Protein AF-A0A958VNF6-F1 (afdb_monomer_lite)

pLDDT: mean 91.44, std 8.38, range [53.84, 98.12]

Foldseek 3Di:
DCVVPPDDDDPDDDDDDDDDPPPCSVVVQVVVCVVVVHDDDDDPVVVVVVVVVVD

Secondary structure (DSSP, 8-state):
-TTTSPPPP-S--------STTSSHHHHHHHHHHHTT------HHHHHHHHHH--

Structure (mmCIF, N/CA/C/O backbone):
data_AF-A0A958VNF6-F1
#
_entry.id   AF-A0A958VNF6-F1
#
loop_
_atom_site.group_PDB
_atom_site.id
_atom_site.type_symbol
_atom_site.label_atom_id
_atom_site.label_alt_id
_atom_site.label_comp_id
_atom_site.label_asym_id
_atom_site.label_entity_id
_atom_site.label_seq_id
_atom_site.pdbx_PDB_ins_code
_atom_site.Cartn_x
_atom_site.Cartn_y
_atom_site.Cartn_z
_atom_site.occupancy
_atom_site.B_iso_or_equiv
_atom_site.auth_seq_id
_atom_site.auth_comp_id
_atom_site.auth_asym_id
_atom_site.auth_atom_id
_atom_site.pdbx_PDB_model_num
ATOM 1 N N . MET A 1 1 ? -4.525 25.092 -2.046 1.00 53.84 1 MET A N 1
ATOM 2 C CA . MET A 1 1 ? -4.468 23.618 -1.913 1.00 53.84 1 MET A CA 1
ATOM 3 C C . MET A 1 1 ? -4.333 23.194 -0.446 1.00 53.84 1 MET A C 1
ATOM 5 O O . MET A 1 1 ? -5.182 22.444 0.020 1.00 53.84 1 MET A O 1
ATOM 9 N N . GLU A 1 2 ? -3.391 23.765 0.320 1.00 63.34 2 GLU A N 1
ATOM 10 C CA . GLU A 1 2 ? -3.181 23.451 1.753 1.00 63.34 2 GLU A CA 1
ATOM 11 C C . GLU A 1 2 ? -4.407 23.633 2.662 1.00 63.34 2 GLU A C 1
ATOM 13 O O . GLU A 1 2 ? -4.735 22.731 3.427 1.00 63.34 2 GLU A O 1
ATOM 18 N N . LYS A 1 3 ? -5.146 24.752 2.569 1.00 71.56 3 LYS A N 1
ATOM 19 C CA . LYS A 1 3 ? -6.333 24.965 3.429 1.00 71.56 3 LYS A CA 1
ATOM 20 C C . LYS A 1 3 ? -7.450 23.936 3.198 1.00 71.56 3 LYS A C 1
ATOM 22 O O . LYS A 1 3 ? -8.175 23.624 4.136 1.00 71.56 3 LYS A O 1
ATOM 27 N N . LYS A 1 4 ? -7.587 23.406 1.974 1.00 79.75 4 LYS A N 1
ATOM 28 C CA . LYS A 1 4 ? -8.677 22.493 1.575 1.00 79.75 4 LYS A CA 1
ATOM 29 C C . LYS A 1 4 ? -8.377 21.024 1.908 1.00 79.75 4 LYS A C 1
ATOM 31 O O . LYS A 1 4 ? -9.309 20.261 2.123 1.00 79.75 4 LYS A O 1
ATOM 36 N N . LEU A 1 5 ? -7.098 20.644 1.980 1.00 82.69 5 LEU A N 1
ATOM 37 C CA . LEU A 1 5 ? -6.643 19.269 2.247 1.00 82.69 5 LEU A CA 1
ATOM 38 C C . LEU A 1 5 ? -6.028 19.091 3.641 1.00 82.69 5 LEU A C 1
ATOM 40 O O . LEU A 1 5 ? -5.411 18.066 3.929 1.00 82.69 5 LEU A O 1
ATOM 44 N N . ARG A 1 6 ? -6.189 20.084 4.520 1.00 84.50 6 ARG A N 1
ATOM 45 C CA . ARG A 1 6 ? -5.685 20.017 5.889 1.00 84.50 6 ARG A CA 1
ATOM 46 C C . ARG A 1 6 ? -6.286 18.804 6.599 1.00 84.50 6 ARG A C 1
ATOM 48 O O . ARG A 1 6 ? -7.503 18.705 6.759 1.00 84.50 6 ARG A O 1
ATOM 55 N N . GLN A 1 7 ? -5.428 17.888 7.043 1.00 81.88 7 GLN A N 1
ATOM 56 C CA . GLN A 1 7 ? -5.890 16.691 7.732 1.00 81.88 7 GLN A CA 1
ATOM 57 C C . GLN A 1 7 ? -6.531 17.049 9.072 1.00 81.88 7 GLN A C 1
ATOM 59 O O . GLN A 1 7 ? -5.978 17.805 9.874 1.00 81.88 7 GLN A O 1
ATOM 64 N N . LYS A 1 8 ? -7.710 16.477 9.320 1.00 86.31 8 LYS A N 1
ATOM 65 C CA . LYS A 1 8 ? -8.341 16.508 10.638 1.00 86.31 8 LYS A CA 1
ATOM 66 C C . LYS A 1 8 ? -7.641 15.491 11.538 1.00 86.31 8 LYS A C 1
ATOM 68 O O . LYS A 1 8 ? -7.217 14.431 11.073 1.00 86.31 8 LYS A O 1
ATOM 73 N N . ARG A 1 9 ? -7.529 15.807 12.830 1.00 87.75 9 ARG A N 1
ATOM 74 C CA . ARG A 1 9 ? -7.135 14.801 13.820 1.00 87.75 9 ARG A CA 1
ATOM 75 C C . ARG A 1 9 ? -8.194 13.704 13.823 1.00 87.75 9 ARG A C 1
ATOM 77 O O . ARG A 1 9 ? -9.384 13.993 13.886 1.00 87.75 9 ARG A O 1
ATOM 84 N N . ALA A 1 10 ? -7.739 12.468 13.740 1.00 86.75 10 ALA A N 1
ATOM 85 C CA . ALA A 1 10 ? -8.563 11.281 13.851 1.00 86.75 10 ALA A CA 1
ATOM 86 C C . ALA A 1 10 ? -7.870 10.343 14.835 1.00 86.75 10 ALA A C 1
ATOM 88 O O . ALA A 1 10 ? -6.639 10.290 14.861 1.00 86.75 10 ALA A O 1
ATOM 89 N N . ASN A 1 11 ? -8.654 9.618 15.630 1.00 92.31 11 ASN A N 1
ATOM 90 C CA . ASN A 1 11 ? -8.139 8.587 16.524 1.00 92.31 11 ASN A CA 1
ATOM 91 C C . ASN A 1 11 ? -7.838 7.310 15.719 1.00 92.31 11 ASN A C 1
ATOM 93 O O . ASN A 1 11 ? -8.517 6.298 15.856 1.00 92.31 11 ASN A O 1
ATOM 97 N N . VAL A 1 12 ? -6.888 7.409 14.787 1.00 90.25 12 VAL A N 1
ATOM 98 C CA . VAL A 1 12 ? -6.481 6.327 13.887 1.00 90.25 12 VAL A CA 1
ATOM 99 C C . VAL A 1 12 ? -4.962 6.271 13.822 1.00 90.25 12 VAL A C 1
ATOM 101 O O . VAL A 1 12 ? -4.297 7.289 13.608 1.00 90.25 12 VAL A O 1
ATOM 104 N N . ILE A 1 13 ? -4.409 5.073 13.990 1.00 92.19 13 ILE A N 1
ATOM 105 C CA . ILE A 1 13 ? -2.981 4.828 13.802 1.00 92.19 13 ILE A CA 1
ATOM 106 C C . ILE A 1 13 ? -2.722 4.745 12.298 1.00 92.19 13 ILE A C 1
ATOM 108 O O . ILE A 1 13 ? -3.361 3.968 11.591 1.00 92.19 13 ILE A O 1
ATOM 112 N N . LYS A 1 14 ? -1.795 5.566 11.800 1.00 92.62 14 LYS A N 1
ATOM 113 C CA . LYS A 1 14 ? -1.394 5.578 10.389 1.00 92.62 14 LYS A CA 1
ATOM 114 C C . LYS A 1 14 ? -0.028 4.932 10.260 1.00 92.62 14 LYS A C 1
ATOM 116 O O . LYS A 1 14 ? 0.925 5.381 10.890 1.00 92.62 14 LYS A O 1
ATOM 121 N N . ILE A 1 15 ? 0.051 3.910 9.419 1.00 95.12 15 ILE A N 1
ATOM 122 C CA . ILE A 1 15 ? 1.287 3.195 9.115 1.00 95.12 15 ILE A CA 1
ATOM 123 C C . ILE A 1 15 ? 1.659 3.519 7.670 1.00 95.12 15 ILE A C 1
ATOM 125 O O . ILE A 1 15 ? 0.822 3.410 6.775 1.00 95.12 15 ILE A O 1
ATOM 129 N N . VAL A 1 16 ? 2.905 3.936 7.448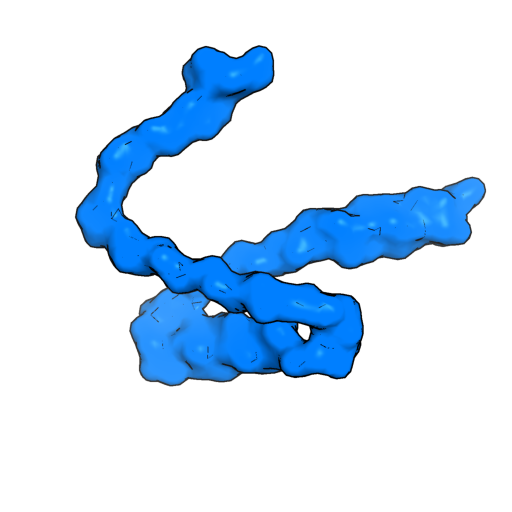 1.00 95.50 16 VAL A N 1
ATOM 130 C CA . VAL A 1 16 ? 3.436 4.261 6.119 1.00 95.50 16 VAL A CA 1
ATOM 131 C C . VAL A 1 16 ? 4.566 3.294 5.800 1.00 95.50 16 VAL A C 1
ATOM 133 O O . VAL A 1 16 ? 5.555 3.238 6.526 1.00 95.50 16 VAL A O 1
ATOM 136 N N . LEU A 1 17 ? 4.424 2.545 4.705 1.00 95.50 17 LEU A N 1
ATOM 137 C CA . LEU A 1 17 ? 5.495 1.711 4.163 1.00 95.50 17 LEU A CA 1
ATOM 138 C C . LEU A 1 17 ? 6.265 2.515 3.112 1.00 95.50 17 LEU A C 1
ATOM 140 O O . LEU A 1 17 ? 5.690 2.917 2.101 1.00 95.50 17 LEU A O 1
ATOM 144 N N . PHE A 1 18 ? 7.560 2.733 3.331 1.00 94.25 18 PHE A N 1
ATOM 145 C CA . PHE A 1 18 ? 8.446 3.441 2.405 1.00 94.25 18 PHE A CA 1
ATOM 146 C C . PHE A 1 18 ? 9.575 2.523 1.928 1.00 94.25 18 PHE A C 1
ATOM 148 O O . PHE A 1 18 ? 9.946 1.572 2.610 1.00 94.25 18 PHE A O 1
ATOM 155 N N . GLY A 1 19 ? 10.106 2.792 0.735 1.00 94.31 19 GLY A N 1
ATOM 156 C CA . GLY A 1 19 ? 11.210 2.026 0.155 1.00 94.31 19 GLY A CA 1
ATOM 157 C C . GLY A 1 19 ? 11.193 2.008 -1.377 1.00 94.31 19 GLY A C 1
ATOM 158 O O . GLY A 1 19 ? 10.202 2.441 -1.978 1.00 94.31 19 GLY A O 1
ATOM 159 N N . PRO A 1 20 ? 12.255 1.485 -2.017 1.00 93.06 20 PRO A N 1
ATOM 160 C CA . PRO A 1 20 ? 12.400 1.459 -3.474 1.00 93.06 20 PRO A CA 1
ATOM 161 C C . PRO A 1 20 ? 11.240 0.759 -4.180 1.00 93.06 20 PRO A C 1
ATOM 163 O O . PRO A 1 20 ? 10.540 -0.067 -3.585 1.00 93.06 20 PRO A O 1
ATOM 166 N N . GLU A 1 21 ? 11.009 1.078 -5.449 1.00 90.94 21 GLU A N 1
ATOM 167 C CA . GLU A 1 21 ? 10.038 0.358 -6.274 1.00 90.94 21 GLU A CA 1
ATOM 168 C C . GLU A 1 21 ? 10.334 -1.155 -6.288 1.00 90.94 21 GLU A C 1
ATOM 170 O O . GLU A 1 21 ? 11.471 -1.581 -6.103 1.00 90.94 21 GLU A O 1
ATOM 175 N N . SER A 1 22 ? 9.292 -1.980 -6.427 1.00 90.19 22 SER A N 1
ATOM 176 C CA . 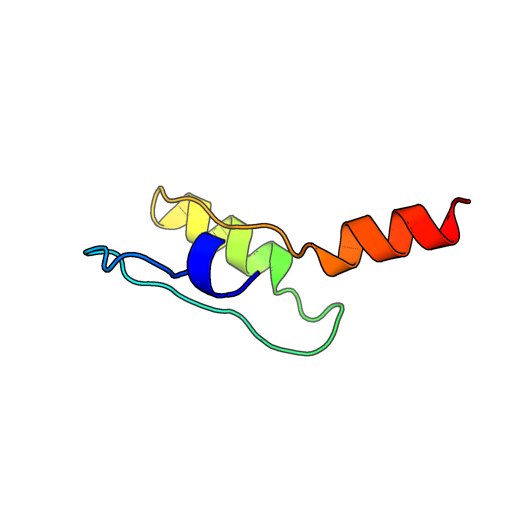SER A 1 22 ? 9.420 -3.447 -6.514 1.00 90.19 22 SER A CA 1
ATOM 177 C C . SER A 1 22 ? 10.004 -4.165 -5.283 1.00 90.19 22 SER A C 1
ATOM 179 O O . SER A 1 22 ? 10.400 -5.320 -5.366 1.00 90.19 22 SER A O 1
ATOM 181 N N . THR A 1 23 ? 9.960 -3.539 -4.102 1.00 95.19 23 THR A N 1
ATOM 182 C CA . THR A 1 23 ? 10.367 -4.140 -2.807 1.00 95.19 23 THR A CA 1
ATOM 183 C C . THR A 1 23 ? 9.206 -4.735 -1.993 1.00 95.19 23 THR A C 1
ATOM 185 O O . THR A 1 23 ? 9.282 -4.875 -0.777 1.00 95.19 23 THR A O 1
ATOM 188 N N . GLY A 1 24 ? 8.080 -5.055 -2.637 1.00 95.62 24 GLY A N 1
ATOM 189 C CA . GLY A 1 24 ? 6.955 -5.747 -1.986 1.00 95.62 24 GLY A CA 1
ATOM 190 C C . GLY A 1 24 ? 6.031 -4.884 -1.112 1.00 95.62 24 GLY A C 1
ATOM 191 O O . GLY A 1 24 ? 5.089 -5.418 -0.532 1.00 95.62 24 GLY A O 1
ATOM 192 N N . LYS A 1 25 ? 6.220 -3.557 -1.058 1.00 96.88 25 LYS A N 1
ATOM 193 C CA . LYS A 1 25 ? 5.388 -2.627 -0.258 1.00 96.88 25 LYS A CA 1
ATOM 194 C C . LYS A 1 25 ? 3.884 -2.798 -0.495 1.00 96.88 25 LYS A C 1
ATOM 196 O O . LYS A 1 25 ? 3.122 -2.935 0.452 1.00 96.88 25 LYS A O 1
ATOM 201 N N . THR A 1 26 ? 3.453 -2.832 -1.758 1.00 95.69 26 THR A N 1
ATOM 202 C CA . THR A 1 26 ? 2.035 -2.999 -2.125 1.00 95.69 26 THR A CA 1
ATOM 203 C C . THR A 1 26 ? 1.479 -4.340 -1.642 1.00 95.69 26 THR A C 1
ATOM 205 O O . THR A 1 26 ? 0.362 -4.400 -1.133 1.00 95.69 26 THR A O 1
ATOM 208 N N . THR A 1 27 ? 2.260 -5.414 -1.769 1.00 97.00 27 THR A N 1
ATOM 209 C CA . THR A 1 27 ? 1.882 -6.754 -1.301 1.00 97.00 27 THR A CA 1
ATOM 210 C C . THR A 1 27 ? 1.742 -6.779 0.218 1.00 97.00 27 THR A C 1
ATOM 212 O O . THR A 1 27 ? 0.726 -7.239 0.736 1.00 97.00 27 THR A O 1
ATOM 215 N N . LEU A 1 28 ? 2.715 -6.210 0.936 1.00 97.50 28 LEU A N 1
ATOM 216 C CA . LEU A 1 28 ? 2.691 -6.141 2.393 1.00 97.50 28 LEU A CA 1
ATOM 217 C C . LEU A 1 28 ? 1.517 -5.295 2.909 1.00 97.50 28 LEU A C 1
ATOM 219 O O . LEU A 1 28 ? 0.812 -5.744 3.809 1.00 97.50 28 LEU A O 1
ATOM 223 N N . SER A 1 29 ? 1.238 -4.132 2.308 1.00 97.31 29 SER A N 1
ATOM 224 C CA . SER A 1 29 ? 0.062 -3.314 2.654 1.00 97.31 29 SER A CA 1
ATOM 225 C C . SER A 1 29 ? -1.246 -4.094 2.516 1.00 97.31 29 SER A C 1
ATOM 227 O O . SER A 1 29 ? -2.080 -4.055 3.417 1.00 97.31 29 SER A O 1
ATOM 229 N N . ASN A 1 30 ? -1.412 -4.844 1.419 1.00 97.25 30 ASN A N 1
ATOM 230 C CA . ASN A 1 30 ? -2.588 -5.692 1.207 1.00 97.25 30 ASN A CA 1
ATOM 231 C C . ASN A 1 30 ? -2.711 -6.789 2.272 1.00 97.25 30 ASN A C 1
ATOM 233 O O . ASN A 1 30 ? -3.803 -7.031 2.787 1.00 97.25 30 ASN A O 1
ATOM 237 N N . HIS A 1 31 ? -1.605 -7.458 2.608 1.00 98.12 31 HIS A N 1
ATOM 238 C CA . HIS A 1 31 ? -1.601 -8.513 3.622 1.00 98.12 31 HIS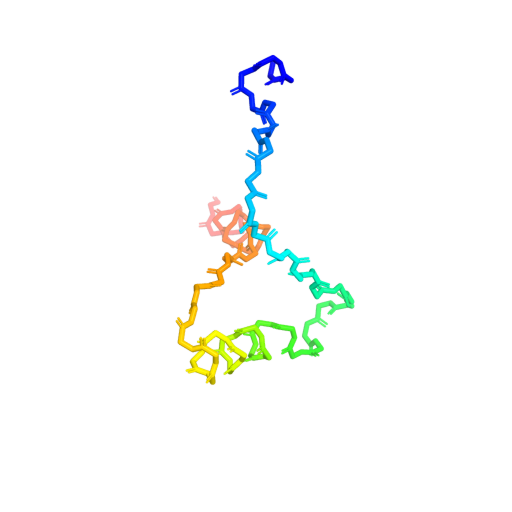 A CA 1
ATOM 239 C C . HIS A 1 31 ? -1.914 -7.969 5.019 1.00 98.12 31 HIS A C 1
ATOM 241 O O . HIS A 1 31 ? -2.747 -8.546 5.715 1.00 98.12 31 HIS A O 1
ATOM 247 N N . LEU A 1 32 ? -1.315 -6.840 5.407 1.00 97.69 32 LEU A N 1
ATOM 248 C CA . LEU A 1 32 ? -1.588 -6.183 6.688 1.00 97.69 32 LEU A CA 1
ATOM 249 C C . LEU A 1 32 ? -3.045 -5.720 6.784 1.00 97.69 32 LEU A C 1
ATOM 251 O O . LEU A 1 32 ? -3.689 -5.949 7.804 1.00 97.69 32 LEU A O 1
ATOM 255 N N . ALA A 1 33 ? -3.584 -5.127 5.715 1.00 97.75 33 ALA A N 1
ATOM 256 C CA . ALA A 1 33 ? -4.980 -4.703 5.658 1.00 97.75 33 ALA A CA 1
ATOM 257 C C . ALA A 1 33 ? -5.940 -5.879 5.891 1.00 97.75 33 ALA A C 1
ATOM 259 O O . ALA A 1 33 ? -6.833 -5.792 6.730 1.00 97.75 33 ALA A O 1
ATOM 260 N N . ARG A 1 34 ? -5.705 -7.013 5.218 1.00 98.12 34 ARG A N 1
ATOM 261 C CA . ARG A 1 34 ? -6.489 -8.242 5.424 1.00 98.12 34 ARG A CA 1
ATOM 262 C C . ARG A 1 3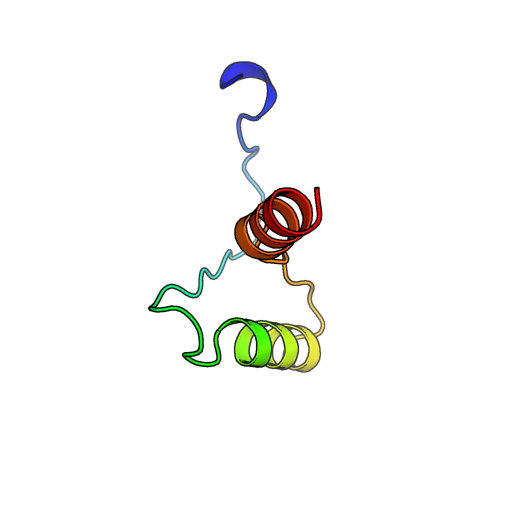4 ? -6.335 -8.799 6.839 1.00 98.12 34 ARG A C 1
ATOM 264 O O . ARG A 1 34 ? -7.333 -9.144 7.457 1.00 98.12 34 ARG A O 1
ATOM 271 N N . HIS A 1 35 ? -5.106 -8.876 7.349 1.00 98.12 35 HIS A N 1
ATOM 272 C CA . HIS A 1 35 ? -4.819 -9.454 8.663 1.00 98.12 35 HIS A CA 1
ATOM 273 C C . HIS A 1 35 ? -5.467 -8.666 9.808 1.00 98.12 35 HIS A C 1
ATOM 275 O O . HIS A 1 35 ? -6.062 -9.259 10.702 1.00 98.12 35 HIS A O 1
ATOM 281 N N . TYR A 1 36 ? -5.399 -7.335 9.759 1.00 96.88 36 TYR A N 1
ATOM 282 C CA . TYR A 1 36 ? -5.969 -6.461 10.787 1.00 96.88 36 TYR A CA 1
ATOM 283 C C . TYR A 1 36 ? -7.408 -6.018 10.496 1.00 96.88 36 TYR A C 1
ATOM 285 O O . TYR A 1 36 ? -7.917 -5.139 11.189 1.00 96.88 36 TYR A O 1
ATOM 293 N N . ASN A 1 37 ? -8.057 -6.596 9.478 1.00 97.31 37 ASN A N 1
ATOM 294 C CA . ASN A 1 37 ? -9.396 -6.213 9.025 1.00 97.31 37 ASN A CA 1
ATOM 295 C C . ASN A 1 37 ? -9.555 -4.686 8.869 1.00 97.31 37 ASN A C 1
ATOM 297 O O . ASN A 1 37 ? -10.449 -4.057 9.435 1.00 97.31 37 ASN A O 1
ATOM 301 N N . THR A 1 38 ? -8.626 -4.078 8.137 1.00 96.12 38 THR A N 1
ATOM 302 C CA . THR A 1 38 ? -8.558 -2.634 7.907 1.00 96.12 38 THR A CA 1
ATOM 303 C C . THR A 1 38 ? -8.355 -2.327 6.424 1.00 96.12 38 THR A C 1
ATOM 305 O O . THR A 1 38 ? -8.285 -3.221 5.581 1.00 96.12 38 THR A O 1
ATOM 308 N N . VAL A 1 39 ? -8.281 -1.044 6.085 1.00 95.75 39 VAL A N 1
ATOM 309 C CA . VAL A 1 39 ? -8.080 -0.557 4.717 1.00 95.75 39 VAL A CA 1
ATOM 310 C C . VAL A 1 39 ? -6.633 -0.122 4.490 1.00 95.75 39 VAL A C 1
ATOM 312 O O . VAL A 1 39 ? -5.918 0.237 5.424 1.00 95.75 39 VAL A O 1
ATOM 315 N N . TRP A 1 40 ? -6.210 -0.100 3.228 1.00 96.31 40 TRP A N 1
ATOM 316 C CA . TRP A 1 40 ? -4.954 0.516 2.802 1.00 96.31 40 TRP A CA 1
ATOM 317 C C . TRP A 1 40 ? -5.214 1.456 1.623 1.00 96.31 40 TRP A C 1
ATOM 319 O O . TRP A 1 40 ? -6.176 1.282 0.875 1.00 96.31 40 TRP A O 1
ATOM 329 N N . ALA A 1 41 ? -4.362 2.468 1.471 1.00 94.25 41 ALA A N 1
ATOM 330 C CA . ALA A 1 41 ? -4.435 3.413 0.364 1.00 94.25 41 ALA A CA 1
ATOM 331 C C . ALA A 1 41 ? -3.428 3.026 -0.738 1.00 94.25 41 ALA A C 1
ATOM 333 O O . ALA A 1 41 ? -2.253 2.817 -0.415 1.00 94.25 41 ALA A O 1
ATOM 334 N N . PRO A 1 42 ? -3.846 2.942 -2.016 1.00 93.31 42 PRO A N 1
ATOM 335 C CA . PRO A 1 42 ? -2.944 2.656 -3.125 1.00 93.31 42 PRO A CA 1
ATOM 336 C C . PRO A 1 42 ? -1.938 3.779 -3.391 1.00 93.31 42 PRO A C 1
ATOM 338 O O . PRO A 1 42 ? -2.165 4.948 -3.084 1.00 93.31 42 PRO A O 1
ATOM 341 N N . GLU A 1 43 ? -0.806 3.407 -3.988 1.00 93.56 43 GLU A N 1
ATOM 342 C CA . GLU A 1 43 ? 0.237 4.343 -4.406 1.00 93.56 43 GLU A CA 1
ATOM 343 C C . GLU A 1 43 ? -0.201 5.087 -5.673 1.00 93.56 43 GLU A C 1
ATOM 345 O O . GLU A 1 43 ? -0.147 4.546 -6.775 1.00 93.56 43 GLU A O 1
ATOM 350 N N . TYR A 1 44 ? -0.612 6.347 -5.511 1.00 92.06 44 TYR A N 1
ATOM 351 C CA . TYR A 1 44 ? -1.116 7.181 -6.609 1.00 92.06 44 TYR A CA 1
ATOM 352 C C . TYR A 1 44 ? -0.126 7.326 -7.776 1.00 92.06 44 TYR A C 1
ATOM 354 O O . TYR A 1 44 ? -0.524 7.315 -8.939 1.00 92.06 44 TYR A O 1
ATOM 362 N N . ALA A 1 45 ? 1.174 7.436 -7.477 1.00 90.19 45 ALA A N 1
ATOM 363 C CA . ALA A 1 45 ? 2.205 7.638 -8.492 1.00 90.19 45 ALA A CA 1
ATOM 364 C C . ALA A 1 45 ? 2.221 6.521 -9.547 1.00 90.19 45 ALA A C 1
ATOM 366 O O . ALA A 1 45 ? 2.443 6.808 -10.719 1.00 90.19 45 ALA A O 1
ATOM 367 N N . ARG A 1 46 ? 1.924 5.275 -9.155 1.00 89.62 46 ARG A N 1
ATOM 368 C CA . ARG A 1 46 ? 1.889 4.132 -10.074 1.00 89.62 46 ARG A CA 1
ATOM 369 C C . ARG A 1 46 ? 0.848 4.322 -11.173 1.00 89.62 46 ARG A C 1
ATOM 371 O O . ARG A 1 46 ? 1.175 4.216 -12.349 1.00 89.62 46 ARG A O 1
ATOM 378 N N . GLU A 1 47 ? -0.394 4.613 -10.792 1.00 92.00 47 GLU A N 1
ATOM 379 C CA . GLU A 1 47 ? -1.490 4.796 -11.749 1.00 92.00 47 GLU A CA 1
ATOM 380 C C . GLU A 1 47 ? -1.260 6.038 -12.616 1.00 92.00 47 GLU A C 1
ATOM 382 O O . GLU A 1 47 ? -1.400 5.991 -13.837 1.00 92.00 47 GLU A O 1
ATOM 387 N N . TYR A 1 48 ? -0.823 7.138 -11.998 1.00 95.25 48 TYR A N 1
ATOM 388 C CA . TYR A 1 48 ? -0.528 8.374 -12.714 1.00 95.25 48 TYR A CA 1
ATOM 389 C C . TYR A 1 48 ? 0.561 8.193 -13.785 1.00 95.25 48 TYR A C 1
ATOM 391 O O . TYR A 1 48 ? 0.382 8.635 -14.921 1.00 95.25 48 TYR A O 1
ATOM 399 N N . LEU A 1 49 ? 1.677 7.540 -13.442 1.00 93.75 49 LEU A N 1
ATOM 400 C CA . LEU A 1 49 ? 2.781 7.301 -14.374 1.00 93.75 49 LEU A CA 1
ATOM 401 C C . LEU A 1 49 ? 2.391 6.320 -15.483 1.00 93.75 49 LEU A C 1
ATOM 403 O O . LEU A 1 49 ? 2.736 6.556 -16.638 1.00 93.75 49 LEU A O 1
ATOM 407 N N . GLN A 1 50 ? 1.616 5.281 -15.165 1.00 93.62 50 GLN A N 1
ATOM 408 C CA . GLN A 1 50 ? 1.098 4.359 -16.175 1.00 93.62 50 GLN A CA 1
ATOM 409 C C . GLN A 1 50 ? 0.200 5.079 -17.188 1.00 93.62 50 GLN A C 1
ATOM 411 O O . GLN A 1 50 ? 0.364 4.908 -18.394 1.00 93.62 50 GLN A O 1
ATOM 416 N N . ASN A 1 51 ? -0.709 5.932 -16.712 1.00 96.44 51 ASN A N 1
ATOM 417 C CA . ASN A 1 51 ? -1.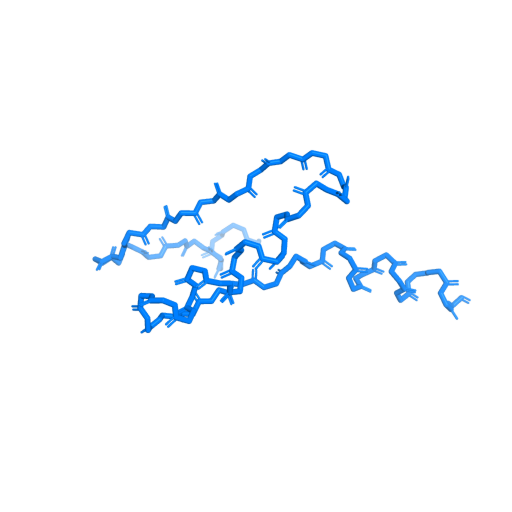581 6.725 -17.579 1.00 96.44 51 ASN A CA 1
ATOM 418 C C . ASN A 1 51 ? -0.787 7.718 -18.440 1.00 96.44 51 ASN A C 1
ATOM 420 O O . ASN A 1 51 ? 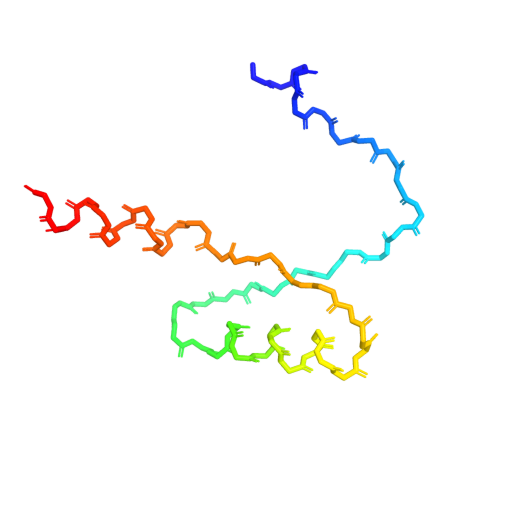-1.159 7.975 -19.579 1.00 96.44 51 ASN A O 1
ATOM 424 N N . LYS A 1 52 ? 0.308 8.280 -17.914 1.00 95.62 52 LYS A N 1
ATOM 425 C CA . LYS A 1 52 ? 1.217 9.146 -18.678 1.00 95.62 52 LYS A CA 1
ATOM 426 C C . LYS A 1 52 ? 1.993 8.397 -19.759 1.00 95.62 52 LYS A C 1
ATOM 428 O O . LYS A 1 52 ? 2.276 9.006 -20.776 1.00 95.62 52 LYS A O 1
ATOM 433 N N . TRP A 1 53 ? 2.352 7.137 -19.524 1.00 94.75 53 TRP A N 1
ATOM 434 C CA . TRP A 1 53 ? 3.072 6.303 -20.490 1.00 94.75 53 TRP A CA 1
ATOM 435 C C . TRP A 1 53 ? 2.172 5.795 -21.621 1.00 94.75 53 TRP A C 1
ATOM 437 O O . TRP A 1 53 ? 2.619 5.629 -22.749 1.00 94.75 53 TRP A O 1
ATOM 447 N N . ASN A 1 54 ? 0.904 5.523 -21.308 1.00 94.81 54 ASN A N 1
ATOM 448 C CA . ASN A 1 54 ? -0.063 4.981 -22.262 1.00 94.81 54 ASN A CA 1
ATOM 449 C C . ASN A 1 54 ? -0.661 6.032 -23.218 1.00 94.81 54 ASN A C 1
ATOM 451 O O . ASN A 1 54 ? -1.378 5.645 -24.139 1.00 94.81 54 ASN A O 1
ATOM 455 N N . ASN A 1 55 ? -0.416 7.324 -22.973 1.00 80.81 55 ASN A N 1
ATOM 456 C CA . ASN A 1 55 ? -0.877 8.456 -23.786 1.00 80.81 55 ASN A CA 1
ATOM 457 C C . ASN A 1 55 ? 0.274 9.028 -24.613 1.00 80.81 55 ASN A C 1
ATOM 459 O O . ASN A 1 55 ? -0.012 9.521 -25.725 1.00 80.81 55 ASN A O 1
#

Sequence (55 aa):
MEKKLRQKRANVIKIVLFGPESTGKTTLSNHLARHYNTVWAPEYAREYLQNKWNN

Radius of gyration: 14.38 Å; chains: 1; bounding box: 22×34×40 Å